Protein AF-A0A6B3H3Y6-F1 (afdb_monomer_lite)

Radius of gyration: 15.35 Å; chains: 1; bounding box: 34×36×38 Å

Secondary structure (DSSP, 8-state):
--------HHHHHHHHHHHHH--TTSSSSTT-HHHHHHHHTTT-PPTTHHHHHHHHTGGGGGSBGGGTS-B--HHHHHHHHHH-

Structure (mmCIF, N/CA/C/O backbone):
data_AF-A0A6B3H3Y6-F1
#
_entry.id   AF-A0A6B3H3Y6-F1
#
loop_
_atom_site.group_PDB
_atom_site.id
_atom_site.type_symbol
_atom_site.label_atom_id
_atom_site.label_alt_id
_atom_site.label_comp_id
_atom_site.label_asym_id
_atom_site.label_entity_id
_atom_site.label_seq_id
_atom_site.pdbx_PDB_ins_code
_atom_site.Cartn_x
_atom_site.Cartn_y
_atom_site.Cartn_z
_atom_site.occupancy
_atom_site.B_iso_or_equiv
_atom_site.auth_seq_id
_atom_site.auth_comp_id
_atom_site.auth_asym_id
_atom_site.auth_atom_id
_atom_site.pdbx_PDB_model_num
ATOM 1 N N . MET A 1 1 ? 22.461 21.424 -15.913 1.00 37.88 1 MET A N 1
ATOM 2 C CA . MET A 1 1 ? 21.381 21.354 -16.918 1.00 37.88 1 MET A CA 1
ATOM 3 C C . MET A 1 1 ? 20.316 20.415 -16.376 1.00 37.88 1 MET A C 1
ATOM 5 O O . MET A 1 1 ? 20.473 19.210 -16.500 1.00 37.88 1 MET A O 1
ATOM 9 N N . SER A 1 2 ? 19.302 20.944 -15.686 1.00 45.22 2 SER A N 1
ATOM 10 C CA . SER A 1 2 ? 18.160 20.134 -15.249 1.00 45.22 2 SER A CA 1
ATOM 11 C C . SER A 1 2 ? 17.302 19.840 -16.473 1.00 45.22 2 SER A C 1
ATOM 13 O O . SER A 1 2 ? 16.775 20.769 -17.083 1.00 45.22 2 SER A O 1
ATOM 15 N N . GLY A 1 3 ? 17.227 18.569 -16.872 1.00 47.47 3 GLY A N 1
ATOM 16 C CA . GLY A 1 3 ? 16.238 18.120 -17.849 1.00 47.47 3 GLY A CA 1
ATOM 17 C C . GLY A 1 3 ? 14.821 18.408 -17.336 1.00 47.47 3 GLY A C 1
ATOM 18 O O . GLY A 1 3 ? 14.650 18.612 -16.129 1.00 47.47 3 GLY A O 1
ATOM 19 N N . PRO A 1 4 ? 13.807 18.459 -18.218 1.00 49.28 4 PRO A N 1
ATOM 20 C CA . PRO A 1 4 ? 12.427 18.623 -17.778 1.00 49.28 4 PRO A CA 1
ATOM 21 C C . PRO A 1 4 ? 12.127 17.552 -16.727 1.00 49.28 4 PRO A C 1
ATOM 23 O O . PRO A 1 4 ? 12.586 16.418 -16.868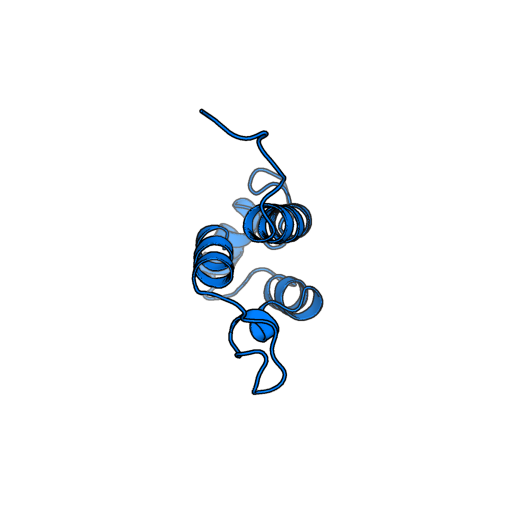 1.00 49.28 4 PRO A O 1
ATOM 26 N N . ALA A 1 5 ? 11.409 17.922 -15.663 1.00 56.78 5 ALA A N 1
ATOM 27 C CA . ALA A 1 5 ? 10.916 16.998 -14.648 1.00 56.78 5 ALA A CA 1
ATOM 28 C C . ALA A 1 5 ? 9.896 16.046 -15.296 1.00 56.78 5 ALA A C 1
ATOM 30 O O . ALA A 1 5 ? 8.690 16.198 -15.140 1.00 56.78 5 ALA A O 1
ATOM 31 N N . GLY A 1 6 ? 10.392 15.125 -16.121 1.00 57.03 6 GLY A N 1
ATOM 32 C CA . GLY A 1 6 ? 9.625 14.043 -16.697 1.00 57.03 6 GLY A CA 1
ATOM 33 C C . GLY A 1 6 ? 9.148 13.176 -15.549 1.00 57.03 6 GLY A C 1
ATOM 34 O O . GLY A 1 6 ? 9.933 12.813 -14.669 1.00 57.03 6 GLY A O 1
ATOM 35 N N . GLU A 1 7 ? 7.852 12.914 -15.533 1.00 61.66 7 GLU A N 1
ATOM 36 C CA . GLU A 1 7 ? 7.212 12.009 -14.594 1.00 61.66 7 GLU A CA 1
ATOM 37 C C . GLU A 1 7 ? 8.010 10.699 -14.541 1.00 61.66 7 GLU A C 1
ATOM 39 O O . GLU A 1 7 ? 8.122 9.983 -15.540 1.00 61.66 7 GLU A O 1
ATOM 44 N N . ARG A 1 8 ? 8.665 10.416 -13.406 1.00 83.50 8 ARG A N 1
ATOM 45 C CA . ARG A 1 8 ? 9.439 9.176 -13.295 1.00 83.50 8 ARG A CA 1
ATOM 46 C C . ARG A 1 8 ? 8.451 8.031 -13.087 1.00 83.50 8 ARG A C 1
ATOM 48 O O . ARG A 1 8 ? 7.595 8.160 -12.208 1.00 83.50 8 ARG A O 1
ATOM 55 N N . PRO A 1 9 ? 8.591 6.903 -13.802 1.00 87.94 9 PRO A N 1
ATOM 56 C CA . PRO A 1 9 ? 7.657 5.782 -13.702 1.00 87.94 9 PRO A CA 1
ATOM 57 C C . PRO A 1 9 ? 7.398 5.306 -12.267 1.00 87.94 9 PRO A C 1
ATOM 59 O O . PRO A 1 9 ? 6.257 5.011 -11.925 1.00 87.94 9 PRO A O 1
ATOM 62 N N . ALA A 1 10 ? 8.429 5.296 -11.416 1.00 91.81 10 ALA A N 1
ATOM 63 C CA . ALA A 1 10 ? 8.307 4.897 -10.016 1.00 91.81 10 ALA A CA 1
ATOM 64 C C . ALA A 1 10 ? 7.447 5.878 -9.191 1.00 91.81 10 ALA A C 1
ATOM 66 O O . ALA A 1 10 ? 6.648 5.456 -8.362 1.00 91.81 10 ALA A O 1
ATOM 67 N N . HIS A 1 11 ? 7.532 7.188 -9.457 1.00 93.81 11 HIS A N 1
ATOM 68 C CA . HIS A 1 11 ? 6.678 8.182 -8.794 1.00 93.81 11 HIS A CA 1
ATOM 69 C C . HIS A 1 11 ? 5.216 8.070 -9.238 1.00 93.81 11 HIS A C 1
ATOM 71 O O . HIS A 1 11 ? 4.328 8.170 -8.398 1.00 93.81 11 HIS A O 1
ATOM 77 N N . ALA A 1 12 ? 4.958 7.827 -10.527 1.00 94.44 12 ALA A N 1
ATOM 78 C CA . ALA A 1 12 ? 3.597 7.610 -11.023 1.00 94.44 12 ALA A CA 1
ATOM 79 C C . ALA A 1 12 ? 2.966 6.340 -10.428 1.00 94.44 12 ALA A C 1
ATOM 81 O O . ALA A 1 12 ? 1.794 6.344 -10.051 1.00 94.44 12 ALA A O 1
ATOM 82 N N . LEU A 1 13 ? 3.763 5.274 -10.302 1.00 94.94 13 LEU A N 1
ATOM 83 C CA . LEU A 1 13 ? 3.368 4.023 -9.660 1.00 94.94 13 LEU A CA 1
ATOM 84 C C . LEU A 1 13 ? 2.977 4.234 -8.189 1.00 94.94 13 LEU A C 1
ATOM 86 O O . LEU A 1 13 ? 1.928 3.765 -7.754 1.00 94.94 13 LEU A O 1
ATOM 90 N N . VAL A 1 14 ? 3.792 4.977 -7.440 1.00 95.81 14 VAL A N 1
ATOM 91 C CA . VAL A 1 14 ? 3.528 5.292 -6.028 1.00 95.81 14 VAL A CA 1
ATOM 92 C C . VAL A 1 14 ? 2.309 6.191 -5.884 1.00 95.81 14 VAL A C 1
ATOM 94 O O . VAL A 1 14 ? 1.449 5.904 -5.061 1.00 95.81 14 VAL A O 1
ATOM 97 N N . ALA A 1 15 ? 2.172 7.213 -6.731 1.00 96.25 15 ALA A N 1
ATOM 98 C CA . ALA A 1 15 ? 1.000 8.083 -6.728 1.00 96.25 15 ALA A CA 1
ATOM 99 C C . ALA A 1 15 ? -0.299 7.304 -7.007 1.00 96.25 15 ALA A C 1
ATOM 101 O O . ALA A 1 15 ? -1.367 7.688 -6.531 1.00 96.25 15 ALA A O 1
ATOM 102 N N . ASP A 1 16 ? -0.238 6.217 -7.782 1.00 96.88 16 ASP A N 1
ATOM 103 C CA . ASP A 1 16 ? -1.381 5.322 -7.964 1.00 96.88 16 ASP A CA 1
ATOM 104 C C . ASP A 1 16 ? -1.731 4.536 -6.704 1.00 96.88 16 ASP A C 1
ATOM 106 O O . ASP A 1 16 ? -2.907 4.481 -6.342 1.00 96.88 16 ASP A O 1
ATOM 110 N N . LEU A 1 17 ? -0.726 4.005 -6.003 1.00 97.12 17 LEU A N 1
ATOM 111 C CA . LEU A 1 17 ? -0.937 3.354 -4.714 1.00 97.12 17 LEU A CA 1
ATOM 112 C C . LEU A 1 17 ? -1.488 4.340 -3.671 1.00 97.12 17 LEU A C 1
ATOM 114 O O . LEU A 1 17 ? -2.487 4.032 -3.029 1.00 97.12 17 LEU A O 1
ATOM 118 N N . GLU A 1 18 ? -0.920 5.542 -3.544 1.00 96.44 18 GLU A N 1
ATOM 119 C CA . GLU A 1 18 ? -1.368 6.574 -2.590 1.00 96.44 18 GLU A CA 1
ATOM 120 C C . GLU A 1 18 ? -2.844 6.935 -2.792 1.00 96.44 18 GLU A C 1
ATOM 122 O O . GLU A 1 18 ? -3.610 7.000 -1.832 1.00 96.44 18 GLU A O 1
ATOM 127 N N . ARG A 1 19 ? -3.294 7.064 -4.049 1.00 96.31 19 ARG A N 1
ATOM 128 C CA . ARG A 1 19 ? -4.719 7.277 -4.352 1.00 96.31 19 ARG A CA 1
ATOM 129 C C . ARG A 1 19 ? -5.613 6.133 -3.879 1.00 96.31 19 ARG A C 1
ATOM 131 O O . ARG A 1 19 ? -6.791 6.368 -3.619 1.00 96.31 19 ARG A O 1
ATOM 138 N N . LYS A 1 20 ? -5.101 4.901 -3.829 1.00 96.12 20 LYS A N 1
ATOM 139 C CA . LYS A 1 20 ? -5.847 3.74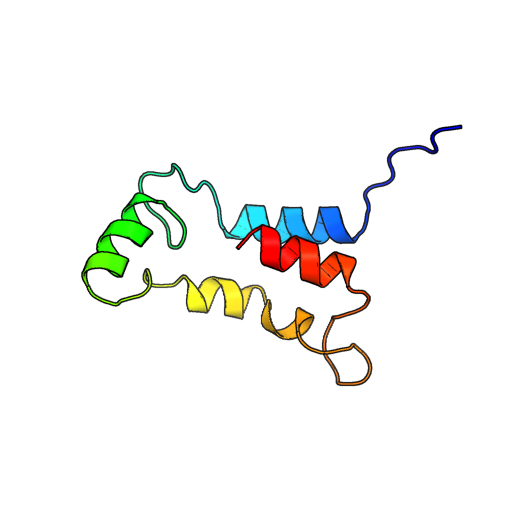0 -3.328 1.00 96.12 20 LYS A CA 1
ATOM 140 C C . LYS A 1 20 ? -5.844 3.665 -1.810 1.00 96.12 20 LYS A C 1
ATOM 142 O O . LYS A 1 20 ? -6.878 3.312 -1.258 1.00 96.12 20 LYS A O 1
ATOM 147 N N . LEU A 1 21 ? -4.731 4.000 -1.160 1.00 95.75 21 LEU A N 1
ATOM 148 C CA . LEU A 1 21 ? -4.642 4.049 0.302 1.00 95.75 21 LEU A CA 1
ATOM 149 C C . LEU A 1 21 ? -5.548 5.142 0.887 1.00 95.75 21 LEU A C 1
ATOM 151 O O . LEU A 1 21 ? -6.161 4.930 1.929 1.00 95.75 21 LEU A O 1
ATOM 155 N N . GLY A 1 22 ? -5.702 6.258 0.169 1.00 95.75 22 GLY A N 1
ATOM 156 C CA . GLY A 1 22 ? -6.565 7.363 0.572 1.00 95.75 22 GLY A CA 1
ATOM 157 C C . GLY A 1 22 ? -5.881 8.323 1.544 1.00 95.75 22 GLY A C 1
ATOM 158 O O . GLY A 1 22 ? -4.656 8.381 1.625 1.00 95.75 22 GLY A O 1
ATOM 159 N N . ASP A 1 23 ? -6.687 9.121 2.243 1.00 95.81 23 ASP A N 1
ATOM 160 C CA . ASP A 1 23 ? -6.202 10.065 3.251 1.00 95.81 23 ASP A CA 1
ATOM 161 C C . ASP A 1 23 ? -6.125 9.371 4.623 1.00 95.81 23 ASP A C 1
ATOM 163 O O . ASP A 1 23 ? -7.166 8.953 5.142 1.00 95.81 23 ASP A O 1
ATOM 167 N N . PRO A 1 24 ? -4.939 9.254 5.246 1.00 95.94 24 PRO A N 1
ATOM 168 C CA . PRO A 1 24 ? -4.814 8.633 6.561 1.00 95.94 24 PRO A CA 1
ATOM 169 C C . PRO A 1 24 ? -5.513 9.428 7.677 1.00 95.94 24 PRO A C 1
ATOM 171 O O . PRO A 1 24 ? -5.832 8.858 8.721 1.00 95.94 24 PRO A O 1
ATOM 174 N N . ALA A 1 25 ? -5.775 10.724 7.473 1.00 97.19 25 ALA A N 1
ATOM 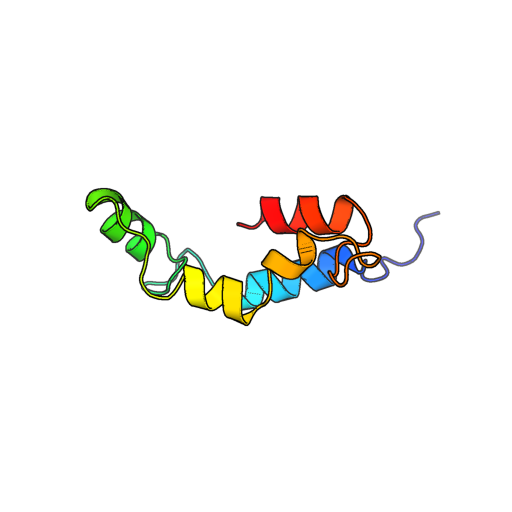175 C CA . ALA A 1 25 ? -6.507 11.569 8.415 1.00 97.19 25 ALA A CA 1
ATOM 176 C C . ALA A 1 25 ? -8.033 11.539 8.207 1.00 97.19 25 ALA A C 1
ATOM 178 O O . ALA A 1 25 ? -8.758 12.225 8.933 1.00 97.19 25 ALA A O 1
ATOM 179 N N . ALA A 1 26 ? -8.535 10.766 7.237 1.00 96.88 26 ALA A N 1
ATOM 180 C CA . ALA A 1 26 ? -9.967 10.566 7.064 1.00 96.88 26 ALA A CA 1
ATOM 181 C C . ALA A 1 26 ? -10.595 9.908 8.304 1.00 96.88 26 ALA A C 1
ATOM 183 O O . ALA A 1 26 ? -9.956 9.126 9.006 1.00 96.88 26 ALA A O 1
ATOM 184 N N . GLU A 1 27 ? -11.880 10.184 8.542 1.00 94.62 27 GLU A N 1
ATOM 185 C CA . GLU A 1 27 ? -12.625 9.625 9.683 1.00 94.62 27 GLU A CA 1
ATOM 186 C C . GLU A 1 27 ? -12.758 8.093 9.630 1.00 94.62 27 GLU A C 1
ATOM 188 O O . GLU A 1 27 ? -13.004 7.464 10.654 1.00 94.62 27 GLU A O 1
ATOM 193 N N . SER A 1 28 ? -12.629 7.493 8.442 1.00 94.38 28 SER A N 1
ATOM 194 C CA . SER A 1 28 ? -12.697 6.045 8.241 1.00 94.38 28 SER A CA 1
ATOM 195 C C . SER A 1 28 ? -11.932 5.616 6.991 1.00 94.38 28 SER A C 1
ATOM 197 O O . SER A 1 28 ? -11.646 6.422 6.101 1.00 94.38 28 SER A O 1
ATOM 199 N N . GLY A 1 29 ? -11.637 4.321 6.913 1.00 94.62 29 GLY A N 1
ATOM 200 C CA . GLY A 1 29 ? -11.003 3.683 5.765 1.00 94.62 29 GLY A CA 1
ATOM 201 C C . GLY A 1 29 ? -9.908 2.708 6.196 1.00 94.62 29 GLY A C 1
ATOM 202 O O . GLY A 1 29 ? -9.335 2.889 7.272 1.00 94.62 29 GLY A O 1
ATOM 203 N N . PRO A 1 30 ? -9.560 1.708 5.363 1.00 95.38 30 PRO A N 1
ATOM 204 C CA . PRO A 1 30 ? -8.673 0.613 5.772 1.00 95.38 30 PRO A CA 1
ATOM 205 C C . PRO A 1 30 ? -7.261 1.047 6.194 1.00 95.38 30 PRO A C 1
ATOM 207 O O . PRO A 1 30 ? -6.571 0.298 6.873 1.00 95.38 30 PRO A O 1
ATOM 210 N N . PHE A 1 31 ? -6.832 2.241 5.779 1.00 96.12 31 PHE A N 1
ATOM 211 C CA . PHE A 1 31 ? -5.542 2.842 6.132 1.00 96.12 31 PHE A CA 1
ATOM 212 C C . PHE A 1 31 ? -5.693 4.198 6.846 1.00 96.12 31 PHE A C 1
ATOM 214 O O . PHE A 1 31 ? -4.738 4.968 6.923 1.00 96.12 31 PHE A O 1
ATOM 221 N N . SER A 1 32 ? -6.884 4.508 7.373 1.00 96.75 32 SER A N 1
ATOM 222 C CA . SER A 1 32 ? -7.058 5.665 8.259 1.00 96.75 32 SER A CA 1
ATOM 223 C C . SER A 1 32 ? -6.412 5.395 9.619 1.00 96.75 32 SER A C 1
ATOM 225 O O . SER A 1 32 ?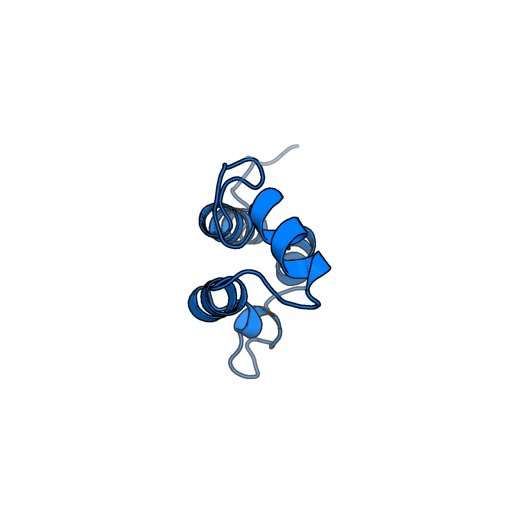 -6.431 4.265 10.112 1.00 96.75 32 SER A O 1
ATOM 227 N N . PHE A 1 33 ? -5.869 6.431 10.261 1.00 95.75 33 PHE A N 1
ATOM 228 C CA . PHE A 1 33 ? -5.256 6.286 11.583 1.00 95.75 33 PHE A CA 1
ATOM 229 C C . PHE A 1 33 ? -6.251 5.784 12.634 1.00 95.75 33 PHE A C 1
ATOM 231 O O . PHE A 1 33 ? -5.879 4.981 13.485 1.00 95.75 33 PHE A O 1
ATOM 238 N N . ALA A 1 34 ? -7.512 6.220 12.556 1.00 95.56 34 ALA A N 1
ATOM 239 C CA . ALA A 1 34 ? -8.556 5.793 13.482 1.00 95.56 34 ALA A CA 1
ATOM 240 C C . ALA A 1 34 ? -8.816 4.277 13.403 1.00 95.56 34 ALA A C 1
ATOM 242 O O . ALA A 1 34 ? -8.847 3.611 14.436 1.00 95.56 34 ALA A O 1
ATOM 243 N N . GLU A 1 35 ? -8.945 3.726 12.192 1.00 96.31 35 GLU A N 1
ATOM 244 C CA . GLU A 1 35 ? -9.164 2.287 11.980 1.00 96.31 35 GLU A CA 1
ATOM 245 C C . GLU A 1 35 ? -7.935 1.455 12.361 1.00 96.31 35 GLU A C 1
ATOM 247 O O . GLU A 1 35 ? -8.077 0.415 13.000 1.00 96.31 35 GLU A O 1
ATOM 252 N N . ILE A 1 36 ? -6.725 1.918 12.018 1.00 95.38 36 ILE A N 1
ATOM 253 C CA . ILE A 1 36 ? -5.480 1.228 12.389 1.00 95.38 36 ILE A CA 1
ATOM 254 C C . ILE A 1 36 ? -5.386 1.084 13.908 1.00 95.38 36 ILE A C 1
ATOM 256 O O . ILE A 1 36 ? -5.216 -0.031 14.392 1.00 95.38 36 ILE A O 1
ATOM 260 N N . VAL A 1 37 ? -5.569 2.176 14.657 1.00 95.62 37 VAL A N 1
ATOM 261 C CA . VAL A 1 37 ? -5.503 2.152 16.127 1.00 95.62 37 VAL A CA 1
ATOM 262 C C . VAL A 1 37 ? -6.574 1.230 16.715 1.00 95.62 37 VAL A C 1
ATOM 264 O O . VAL A 1 37 ? -6.260 0.389 17.553 1.00 95.62 37 VAL A O 1
ATOM 267 N N . ALA A 1 38 ? -7.822 1.329 16.245 1.00 95.25 38 ALA A N 1
ATOM 268 C CA . ALA A 1 38 ? -8.926 0.516 16.760 1.00 95.25 38 ALA A CA 1
ATOM 269 C C . ALA A 1 38 ? -8.711 -0.997 16.563 1.00 95.25 38 ALA A C 1
ATOM 271 O O . ALA A 1 38 ? -9.162 -1.813 17.374 1.00 95.25 38 ALA A O 1
ATOM 272 N N . HIS A 1 39 ? -8.034 -1.384 15.481 1.00 96.12 39 HIS A N 1
ATOM 273 C CA . HIS A 1 39 ? -7.785 -2.783 15.152 1.00 96.12 39 HIS A CA 1
ATOM 274 C C . HIS A 1 39 ? -6.478 -3.326 15.735 1.00 96.12 39 HIS A C 1
ATOM 276 O O . HIS A 1 39 ? -6.457 -4.489 16.155 1.00 96.12 39 HIS A O 1
ATOM 282 N N . GLU A 1 40 ? -5.437 -2.496 15.837 1.00 94.94 40 GLU A N 1
ATOM 283 C CA . GLU A 1 40 ? -4.164 -2.848 16.474 1.00 94.94 40 GLU A CA 1
ATOM 284 C C . GLU A 1 40 ? -4.365 -3.220 17.949 1.00 94.94 40 GLU A C 1
ATOM 286 O O . GLU A 1 40 ? -3.834 -4.235 18.394 1.00 94.94 40 GLU A O 1
ATOM 291 N N . GLU A 1 41 ? -5.216 -2.487 18.680 1.00 92.31 41 GLU A N 1
ATOM 292 C CA . GLU A 1 41 ? -5.564 -2.791 20.082 1.00 92.31 41 GLU A CA 1
ATOM 293 C C . GLU A 1 41 ? -6.155 -4.200 20.283 1.00 92.31 41 GLU A C 1
ATOM 295 O O . GLU A 1 41 ? -6.151 -4.725 21.396 1.00 92.31 41 GLU A O 1
ATOM 300 N N . ASN A 1 42 ? -6.646 -4.821 19.209 1.00 93.31 42 ASN A N 1
ATOM 301 C CA . ASN A 1 42 ? -7.270 -6.141 19.207 1.00 93.31 42 ASN A CA 1
ATOM 302 C C . ASN A 1 42 ? -6.436 -7.202 18.459 1.00 93.31 42 ASN A C 1
ATOM 304 O O . ASN A 1 42 ? -6.994 -8.221 18.045 1.00 93.31 42 ASN A O 1
ATOM 308 N N . ASP A 1 43 ? -5.135 -6.964 18.242 1.00 95.38 43 ASP A N 1
ATOM 309 C CA . ASP A 1 43 ? -4.231 -7.829 17.459 1.00 95.38 43 ASP A CA 1
ATOM 310 C C . ASP A 1 43 ? -4.789 -8.163 16.060 1.00 95.38 43 ASP A C 1
ATOM 312 O O . ASP A 1 43 ? -4.629 -9.266 15.524 1.00 95.38 43 ASP A O 1
ATOM 316 N N . SER A 1 44 ? -5.493 -7.202 15.458 1.00 96.44 44 SER A N 1
ATOM 317 C CA . SER A 1 44 ? -6.186 -7.371 14.184 1.00 96.44 44 SER A CA 1
ATOM 318 C C . SER A 1 44 ? -5.759 -6.317 13.168 1.00 96.44 44 SER A C 1
ATOM 320 O O . SER A 1 44 ? -5.239 -5.259 13.511 1.00 96.44 44 SER A O 1
ATOM 322 N N . LEU A 1 45 ? -5.972 -6.614 11.888 1.00 94.88 45 LEU A N 1
ATOM 323 C CA . LEU A 1 45 ? -5.787 -5.641 10.814 1.00 94.88 45 LEU A CA 1
ATOM 324 C C . LEU A 1 45 ? -7.124 -4.966 10.491 1.00 94.88 45 LEU A C 1
ATOM 326 O O . LEU A 1 45 ? -8.159 -5.640 10.568 1.00 94.88 45 LEU A O 1
ATOM 330 N N . PRO A 1 46 ? -7.112 -3.696 10.046 1.00 96.19 46 PRO A N 1
ATOM 331 C CA . PRO A 1 46 ? -8.310 -3.049 9.542 1.00 96.19 46 PRO A CA 1
ATOM 332 C C . PRO A 1 46 ? -8.977 -3.878 8.433 1.00 96.19 46 PRO A C 1
ATOM 334 O O . PRO A 1 46 ? -8.298 -4.342 7.502 1.00 96.19 46 PRO A O 1
ATOM 337 N N . PRO A 1 47 ? -10.305 -4.068 8.489 1.00 94.88 47 PRO A N 1
ATOM 338 C CA . PRO A 1 47 ? -11.043 -4.790 7.469 1.00 94.88 47 PRO A CA 1
ATOM 339 C C . PRO A 1 47 ? -10.788 -4.214 6.073 1.00 94.88 47 PRO A C 1
ATOM 341 O O . PRO A 1 47 ? -10.903 -3.013 5.833 1.00 94.88 47 PRO A O 1
ATOM 344 N N . GLY A 1 48 ? -10.450 -5.085 5.124 1.00 95.56 48 GLY A N 1
ATOM 345 C CA . GLY A 1 48 ? -10.235 -4.699 3.733 1.00 95.56 48 GLY A CA 1
ATOM 346 C C . GLY A 1 48 ? -8.853 -4.122 3.417 1.00 95.56 48 GLY A C 1
ATOM 347 O O . GLY A 1 48 ? -8.574 -3.912 2.238 1.00 95.56 48 GLY A O 1
ATOM 348 N N . ALA A 1 49 ? -7.965 -3.902 4.396 1.00 95.44 49 ALA A N 1
ATOM 349 C CA . ALA A 1 49 ? -6.609 -3.406 4.125 1.00 95.44 49 ALA A CA 1
ATOM 350 C C . ALA A 1 49 ? -5.807 -4.400 3.265 1.00 95.44 49 ALA A C 1
ATOM 352 O O . ALA A 1 49 ? -5.189 -4.032 2.262 1.00 95.44 49 ALA A O 1
ATOM 353 N N . VAL A 1 50 ? -5.885 -5.691 3.607 1.00 96.06 50 VAL A N 1
ATOM 354 C CA . VAL A 1 50 ? -5.220 -6.772 2.864 1.00 96.06 50 VAL A CA 1
ATOM 355 C C . VAL A 1 50 ? -5.834 -6.937 1.474 1.00 96.06 50 VAL A C 1
ATOM 357 O O . VAL A 1 50 ? -5.110 -7.053 0.482 1.00 96.06 50 VAL A O 1
ATOM 360 N N . GLU A 1 51 ? -7.162 -6.933 1.377 1.00 96.88 51 GLU A N 1
ATOM 361 C CA . GLU A 1 51 ? -7.894 -7.045 0.115 1.00 96.88 51 GLU A CA 1
ATOM 362 C C . GLU A 1 51 ? -7.592 -5.869 -0.813 1.00 96.88 51 GLU A C 1
ATOM 364 O O . GLU A 1 51 ? -7.430 -6.076 -2.016 1.00 96.88 51 GLU A O 1
ATOM 369 N N . LEU A 1 52 ? -7.449 -4.658 -0.272 1.00 96.69 52 LEU A N 1
ATOM 370 C CA . LEU A 1 52 ? -7.084 -3.469 -1.033 1.00 96.69 52 LEU A CA 1
ATOM 371 C C . LEU A 1 52 ? -5.706 -3.647 -1.674 1.00 96.69 52 LEU A C 1
ATOM 373 O O . LEU A 1 52 ? -5.600 -3.558 -2.899 1.00 96.69 52 LEU A O 1
ATOM 377 N N . LEU A 1 53 ? -4.679 -4.004 -0.897 1.00 96.44 53 LEU A N 1
ATOM 378 C CA . LEU A 1 53 ? -3.328 -4.232 -1.431 1.00 96.44 53 LEU A CA 1
ATOM 379 C C . LEU A 1 53 ? -3.270 -5.409 -2.410 1.00 96.44 53 LEU A C 1
ATOM 381 O O . LEU A 1 53 ? -2.581 -5.346 -3.436 1.00 96.44 53 LEU A O 1
ATOM 385 N N . ARG A 1 54 ? -4.021 -6.478 -2.125 1.00 96.12 54 ARG A N 1
ATOM 386 C CA . ARG A 1 54 ? -4.144 -7.637 -3.016 1.00 96.12 54 ARG A CA 1
ATOM 387 C C . ARG A 1 54 ? -4.801 -7.251 -4.338 1.00 96.12 54 ARG A C 1
ATOM 389 O O . ARG A 1 54 ? -4.304 -7.649 -5.385 1.00 96.12 54 ARG A O 1
ATOM 396 N N . SER A 1 55 ? -5.891 -6.487 -4.293 1.00 96.75 55 SER A N 1
ATOM 397 C CA . SER A 1 55 ? -6.629 -6.051 -5.483 1.00 96.75 55 SER A CA 1
ATOM 398 C C . SER A 1 55 ? -5.833 -5.058 -6.329 1.00 96.75 55 SER A C 1
ATOM 400 O O . SER A 1 55 ? -5.899 -5.114 -7.555 1.00 96.75 55 SER A O 1
ATOM 402 N N . TRP A 1 56 ? -5.026 -4.203 -5.692 1.00 97.31 56 TRP A N 1
ATOM 403 C CA . TRP A 1 56 ? -4.092 -3.318 -6.385 1.00 97.31 56 TRP A CA 1
ATOM 404 C C . TRP A 1 56 ? -2.936 -4.095 -7.042 1.00 97.31 56 TRP A C 1
ATOM 406 O O . TRP A 1 56 ? -2.450 -3.721 -8.110 1.00 97.31 56 TRP A O 1
ATOM 416 N N . GLY A 1 57 ? -2.544 -5.227 -6.448 1.00 96.81 57 GLY A N 1
ATOM 417 C CA . GLY A 1 57 ? -1.536 -6.135 -6.994 1.00 96.81 57 GLY A CA 1
ATOM 418 C C . GLY A 1 57 ? -0.134 -5.918 -6.428 1.00 96.81 57 GLY A C 1
ATOM 419 O O . GLY A 1 57 ? 0.845 -6.179 -7.129 1.00 96.81 57 GLY A O 1
ATOM 420 N N . PHE A 1 58 ? -0.024 -5.468 -5.172 1.00 96.56 58 PHE A N 1
ATOM 421 C CA . PHE A 1 58 ? 1.256 -5.157 -4.520 1.00 96.56 58 PHE A CA 1
ATOM 422 C C . PHE A 1 58 ? 2.263 -6.310 -4.591 1.00 96.56 58 PHE A C 1
ATOM 424 O O . PHE A 1 58 ? 3.427 -6.103 -4.928 1.00 96.56 58 PHE A O 1
ATOM 431 N N . SER A 1 59 ? 1.805 -7.543 -4.362 1.00 95.25 59 SER A N 1
ATOM 432 C CA . SER A 1 59 ? 2.651 -8.741 -4.397 1.00 95.25 59 SER A CA 1
ATOM 433 C C . SER A 1 59 ? 3.341 -8.974 -5.745 1.00 95.25 59 SER A C 1
ATOM 435 O O . SER A 1 59 ? 4.412 -9.575 -5.776 1.00 95.25 59 SER A O 1
ATOM 437 N N . GLY A 1 60 ? 2.791 -8.458 -6.850 1.00 97.19 60 GLY A N 1
ATOM 438 C CA . GLY A 1 60 ? 3.437 -8.523 -8.160 1.00 97.19 60 GLY A CA 1
ATOM 439 C C . GLY A 1 60 ? 4.762 -7.759 -8.206 1.00 97.19 60 GLY A C 1
ATOM 440 O O . GLY A 1 60 ? 5.673 -8.172 -8.914 1.00 97.19 60 GLY A O 1
ATOM 441 N N . TYR A 1 61 ? 4.914 -6.699 -7.408 1.00 96.75 61 TYR A N 1
ATOM 442 C CA . TYR A 1 61 ? 6.153 -5.918 -7.308 1.00 96.75 61 TYR A CA 1
ATOM 443 C C . TYR A 1 61 ? 7.190 -6.536 -6.360 1.00 96.75 61 TYR A C 1
ATOM 445 O O . TYR A 1 61 ? 8.274 -5.987 -6.198 1.00 96.75 61 TYR A O 1
ATOM 453 N N . LEU A 1 62 ? 6.892 -7.698 -5.768 1.00 95.56 62 LEU A N 1
ATOM 454 C CA . LEU A 1 62 ? 7.851 -8.489 -4.989 1.00 95.56 62 LEU A CA 1
ATOM 455 C C . LEU A 1 62 ? 8.551 -9.565 -5.835 1.00 95.56 62 LEU A C 1
ATOM 457 O O . LEU A 1 62 ? 9.442 -10.253 -5.344 1.00 95.56 62 LEU A O 1
ATOM 461 N N . VAL A 1 63 ? 8.143 -9.728 -7.097 1.00 96.81 63 VAL A N 1
ATOM 462 C CA . VAL A 1 63 ? 8.625 -10.779 -7.998 1.00 96.81 63 VAL A CA 1
ATOM 463 C C . VAL A 1 63 ? 9.217 -10.133 -9.260 1.00 96.81 63 VAL A C 1
ATOM 465 O O . VAL A 1 63 ? 8.550 -9.286 -9.862 1.00 96.81 63 VAL A O 1
ATOM 468 N N . PRO A 1 64 ? 10.446 -10.495 -9.681 1.00 97.12 64 PRO A N 1
ATOM 469 C CA . PRO A 1 64 ? 11.025 -10.029 -10.944 1.00 97.12 64 PRO A CA 1
ATOM 470 C C . PRO A 1 64 ? 10.162 -10.368 -12.164 1.00 97.12 64 PRO A C 1
ATOM 472 O O . PRO A 1 64 ? 9.469 -11.389 -12.177 1.00 97.12 64 PRO A O 1
ATOM 475 N N . GLU A 1 65 ? 10.241 -9.545 -13.212 1.00 97.06 65 GLU A N 1
ATOM 476 C CA . GLU A 1 65 ? 9.511 -9.777 -14.473 1.00 97.06 65 GLU A CA 1
ATOM 477 C C . GLU A 1 65 ? 9.846 -11.140 -15.104 1.00 97.06 65 GLU A C 1
ATOM 479 O O . GLU A 1 65 ? 8.943 -11.830 -15.577 1.00 97.06 65 GLU A O 1
ATOM 484 N N . ASP A 1 66 ? 11.101 -11.591 -14.996 1.00 97.44 66 ASP A N 1
ATOM 485 C CA . ASP A 1 66 ? 11.560 -12.903 -15.487 1.00 97.44 66 ASP A CA 1
ATOM 486 C C . ASP A 1 66 ? 10.837 -14.097 -14.832 1.00 97.44 66 ASP A C 1
ATOM 488 O O . ASP A 1 66 ? 10.826 -15.201 -15.377 1.00 97.44 66 ASP A O 1
ATOM 492 N N . PHE A 1 67 ? 10.202 -13.881 -13.676 1.00 97.62 67 PHE A N 1
ATOM 493 C CA . PHE A 1 67 ? 9.404 -14.878 -12.957 1.00 97.62 67 PHE A CA 1
ATOM 494 C C . PHE A 1 67 ? 7.895 -14.579 -12.997 1.00 97.62 67 PHE A C 1
ATOM 496 O O . PHE A 1 67 ? 7.130 -15.151 -12.220 1.00 97.62 67 PHE A O 1
ATOM 503 N N . GLY A 1 68 ? 7.450 -13.695 -13.895 1.00 96.75 68 GLY A N 1
ATOM 504 C CA . GLY A 1 68 ? 6.037 -13.346 -14.076 1.00 96.75 68 GLY A CA 1
ATOM 505 C C . GLY A 1 68 ? 5.509 -12.281 -13.111 1.00 96.75 68 GLY A C 1
ATOM 506 O O . GLY A 1 68 ? 4.295 -12.107 -13.001 1.00 96.75 68 GLY A O 1
ATOM 507 N N . GLY A 1 69 ? 6.397 -11.580 -12.403 1.00 97.31 69 GLY A N 1
ATOM 508 C CA . GLY A 1 69 ? 6.041 -10.421 -11.592 1.00 97.31 69 GLY A CA 1
ATOM 509 C C . GLY A 1 69 ? 6.123 -9.099 -12.356 1.00 97.31 69 GLY A C 1
ATOM 510 O O . GLY A 1 69 ? 6.015 -9.052 -13.578 1.00 97.31 69 GLY A O 1
ATOM 511 N N . ARG A 1 70 ? 6.283 -8.004 -11.611 1.00 96.62 70 ARG A N 1
ATOM 512 C CA . ARG A 1 70 ? 6.338 -6.617 -12.110 1.00 96.62 70 ARG A CA 1
ATOM 513 C C . ARG A 1 70 ? 7.545 -5.837 -11.579 1.00 96.62 70 ARG A C 1
ATOM 515 O O . ARG A 1 70 ? 7.647 -4.633 -11.812 1.00 96.62 70 ARG A O 1
ATOM 522 N N . LEU A 1 71 ? 8.438 -6.481 -10.825 1.00 96.06 71 LEU A N 1
ATOM 523 C CA . LEU A 1 71 ? 9.626 -5.834 -10.273 1.00 96.06 71 LEU A CA 1
ATOM 524 C C . LEU A 1 71 ? 10.677 -5.620 -11.370 1.00 96.06 71 LEU A C 1
ATOM 526 O O . LEU A 1 71 ? 11.303 -6.575 -11.827 1.00 96.06 71 LEU A O 1
ATOM 530 N N . ARG A 1 72 ? 10.888 -4.354 -11.748 1.00 93.69 72 ARG A N 1
ATOM 531 C CA . ARG A 1 72 ? 11.850 -3.932 -12.787 1.00 93.69 72 ARG A CA 1
ATOM 532 C C . ARG A 1 72 ? 13.169 -3.426 -12.217 1.00 93.69 72 ARG A C 1
ATOM 534 O O . ARG A 1 72 ? 14.218 -3.558 -12.836 1.00 93.69 72 ARG A O 1
ATOM 541 N N . ASN A 1 73 ? 13.106 -2.779 -11.058 1.00 93.19 73 ASN A N 1
ATOM 542 C CA . ASN A 1 73 ? 14.247 -2.184 -10.375 1.00 93.19 73 ASN A CA 1
ATOM 543 C C . ASN A 1 73 ? 13.928 -2.000 -8.881 1.00 93.19 73 ASN A C 1
ATOM 545 O O . ASN A 1 73 ? 12.777 -2.095 -8.459 1.00 93.19 73 ASN A O 1
ATOM 549 N N . LEU A 1 74 ? 14.955 -1.715 -8.080 1.00 94.31 74 LEU A N 1
ATOM 550 C CA . LEU A 1 74 ? 14.791 -1.519 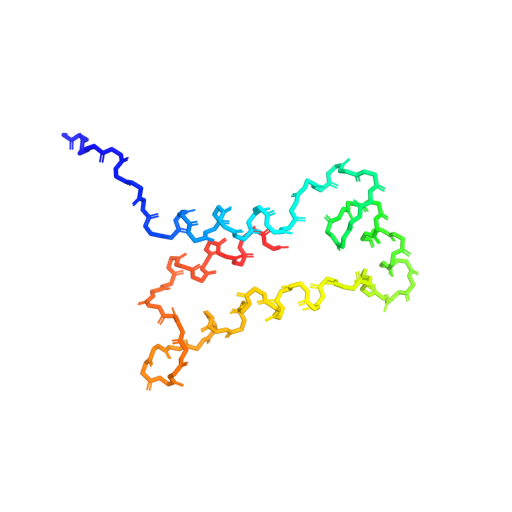-6.638 1.00 94.31 74 LEU A CA 1
ATOM 551 C C . LEU A 1 74 ? 14.135 -0.180 -6.266 1.00 94.31 74 LEU A C 1
ATOM 553 O O . LEU A 1 74 ? 13.630 -0.071 -5.155 1.00 94.31 74 LEU A O 1
ATOM 557 N N . GLU A 1 75 ? 14.125 0.820 -7.154 1.00 95.25 75 GLU A N 1
ATOM 558 C CA . GLU A 1 75 ? 13.458 2.108 -6.898 1.00 95.25 75 GLU A CA 1
ATOM 559 C C . GLU A 1 75 ? 11.937 1.921 -6.799 1.00 95.25 75 GLU A C 1
ATOM 561 O O . GLU A 1 75 ? 11.333 2.426 -5.853 1.00 95.25 75 GLU A O 1
ATOM 566 N N . ASP A 1 76 ? 11.340 1.130 -7.701 1.00 93.81 76 ASP A N 1
ATOM 567 C CA . ASP A 1 76 ? 9.915 0.772 -7.674 1.00 93.81 76 ASP A CA 1
ATOM 568 C C . ASP A 1 76 ? 9.547 0.122 -6.328 1.00 93.81 76 ASP A C 1
ATOM 570 O O . ASP A 1 76 ? 8.632 0.577 -5.642 1.00 93.81 76 ASP A O 1
ATOM 574 N N . LEU A 1 77 ? 10.294 -0.912 -5.918 1.00 95.00 77 LEU A N 1
ATOM 575 C CA . LEU A 1 77 ? 10.043 -1.617 -4.658 1.00 95.00 77 LEU A CA 1
ATOM 576 C C . LEU A 1 77 ? 10.232 -0.702 -3.447 1.00 95.00 77 LEU A C 1
ATOM 578 O O . LEU A 1 77 ? 9.362 -0.652 -2.581 1.00 95.00 77 LEU A O 1
ATOM 582 N N . PHE A 1 78 ? 11.347 0.031 -3.397 1.00 95.75 78 PHE A N 1
ATOM 583 C CA . PHE A 1 78 ? 11.671 0.908 -2.277 1.00 95.75 78 PHE A CA 1
ATOM 584 C C . PHE A 1 78 ? 10.585 1.959 -2.059 1.00 95.75 78 PHE A C 1
ATOM 586 O O . PHE A 1 78 ? 10.113 2.126 -0.933 1.00 95.75 78 PHE A O 1
ATOM 593 N N . LEU A 1 79 ? 10.160 2.649 -3.122 1.00 95.75 79 LEU A N 1
ATOM 594 C CA . LEU A 1 79 ? 9.152 3.693 -2.985 1.00 95.75 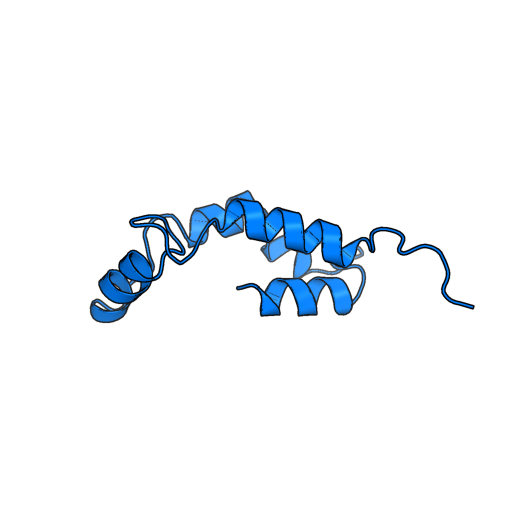79 LEU A CA 1
ATOM 595 C C . LEU A 1 79 ? 7.781 3.123 -2.608 1.00 95.75 79 LEU A C 1
ATOM 597 O O . LEU A 1 79 ? 7.107 3.725 -1.779 1.00 95.75 79 LEU A O 1
ATOM 601 N N . LEU A 1 80 ? 7.396 1.956 -3.134 1.00 95.81 80 LEU A N 1
ATOM 602 C CA . LEU A 1 80 ? 6.157 1.290 -2.728 1.00 95.81 80 LEU A CA 1
ATOM 603 C C . LEU A 1 80 ? 6.171 0.896 -1.246 1.00 95.81 80 LEU A C 1
ATOM 605 O O . LEU A 1 80 ? 5.207 1.167 -0.538 1.00 95.81 80 LEU A O 1
ATOM 609 N N . THR A 1 81 ? 7.267 0.308 -0.757 1.00 94.38 81 THR A N 1
ATOM 610 C CA . THR A 1 81 ? 7.397 -0.081 0.660 1.00 94.38 81 THR A CA 1
ATOM 611 C C . THR A 1 81 ? 7.527 1.101 1.614 1.00 94.38 81 THR A C 1
ATOM 613 O O . THR A 1 81 ? 7.285 0.935 2.797 1.00 94.38 81 THR A O 1
ATOM 616 N N . ARG A 1 82 ? 7.934 2.279 1.125 1.00 94.38 82 ARG A N 1
ATOM 617 C CA . ARG A 1 82 ? 8.031 3.506 1.933 1.00 94.38 82 ARG A CA 1
ATOM 618 C C . ARG A 1 82 ? 6.662 4.145 2.185 1.00 94.38 82 ARG A C 1
ATOM 620 O O . ARG A 1 82 ? 6.522 4.934 3.111 1.00 94.38 82 ARG A O 1
ATOM 627 N N . THR A 1 83 ? 5.715 3.908 1.284 1.00 91.06 83 THR A N 1
ATOM 628 C CA . THR A 1 83 ? 4.380 4.515 1.307 1.00 91.06 83 THR A CA 1
ATOM 629 C C . THR A 1 83 ? 3.375 3.683 2.111 1.00 91.06 83 THR A C 1
ATOM 631 O O . THR A 1 83 ? 2.368 4.234 2.549 1.00 91.06 83 THR A O 1
ATOM 634 N N . LEU A 1 84 ? 3.649 2.388 2.303 1.00 83.94 84 LEU A N 1
ATOM 635 C CA . LEU A 1 84 ? 2.921 1.497 3.213 1.00 83.94 84 LEU A CA 1
ATOM 636 C C . LEU A 1 84 ? 3.478 1.584 4.633 1.00 83.94 84 LEU A C 1
ATOM 638 O O . LEU A 1 84 ? 2.658 1.465 5.565 1.00 83.94 84 LEU A O 1
#

pLDDT: mean 91.53, std 12.7, range [37.88, 97.62]

Foldseek 3Di:
DDDPPPDDPLNVLLVVVDVLLDDLCDPDDQNHPVQQVVQVVVVGGRPCPVVSCVVSPVVLCVDDVVRVGDPPDVSNVVSNVVSD

Sequence (84 aa):
MSGPAGERPAHALVADLERKLGDPAAESGPFSFAEIVAHEENDSLPPGAVELLRSWGFSGYLVPEDFGGRLRNLEDLFLLTRTL